Protein AF-A0A2N2A542-F1 (afdb_monomer_lite)

Structure (mmCIF, N/CA/C/O backbone):
data_AF-A0A2N2A542-F1
#
_entry.id   AF-A0A2N2A542-F1
#
loop_
_atom_site.group_PDB
_atom_site.id
_atom_site.type_symbol
_atom_site.label_atom_id
_atom_site.label_alt_id
_atom_site.label_comp_id
_atom_site.label_asym_id
_atom_site.label_entity_id
_atom_site.label_seq_id
_atom_site.pdbx_PDB_ins_code
_atom_site.Cartn_x
_atom_site.Cartn_y
_atom_site.Cartn_z
_atom_site.occupancy
_atom_site.B_iso_or_equiv
_atom_site.auth_seq_id
_atom_site.auth_comp_id
_atom_site.auth_asym_id
_atom_site.auth_atom_id
_atom_site.pdbx_PDB_model_num
ATOM 1 N N . MET A 1 1 ? 11.504 -9.351 -39.408 1.00 64.25 1 MET A N 1
ATOM 2 C CA . MET A 1 1 ? 12.247 -8.100 -39.675 1.00 64.25 1 MET A CA 1
ATOM 3 C C . MET A 1 1 ? 13.186 -7.865 -38.503 1.00 64.25 1 MET A C 1
ATOM 5 O O . MET A 1 1 ? 12.703 -7.731 -37.387 1.00 64.25 1 MET A O 1
ATOM 9 N N . THR A 1 2 ? 14.499 -7.916 -38.718 1.00 59.03 2 THR A N 1
ATOM 10 C CA . THR A 1 2 ? 15.493 -7.714 -37.650 1.00 59.03 2 THR A CA 1
ATOM 11 C C . THR A 1 2 ? 15.650 -6.212 -37.427 1.00 59.03 2 THR A C 1
ATOM 1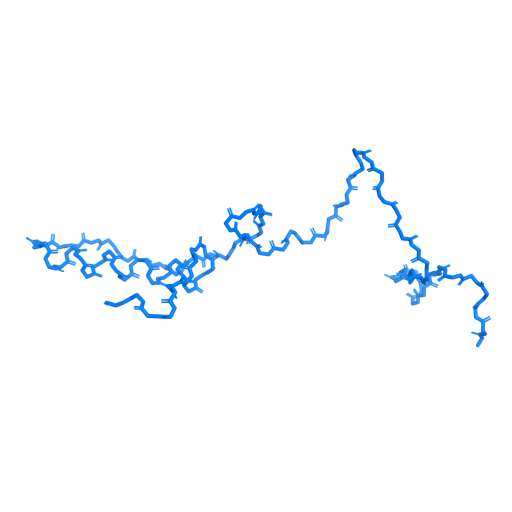3 O O . THR A 1 2 ? 16.049 -5.495 -38.341 1.00 59.03 2 THR A O 1
ATOM 16 N N . ARG A 1 3 ? 15.248 -5.708 -36.256 1.00 63.91 3 ARG A N 1
ATOM 17 C CA . ARG A 1 3 ? 15.298 -4.271 -35.941 1.00 63.91 3 ARG A CA 1
ATOM 18 C C . ARG A 1 3 ? 16.709 -3.907 -35.456 1.00 63.91 3 ARG A C 1
ATOM 20 O O . ARG A 1 3 ? 17.190 -4.509 -34.506 1.00 63.91 3 ARG A O 1
ATOM 27 N N . ASN A 1 4 ? 17.365 -2.948 -36.122 1.00 70.62 4 ASN A N 1
ATOM 28 C CA . ASN A 1 4 ? 18.722 -2.475 -35.777 1.00 70.62 4 ASN A CA 1
ATOM 29 C C . ASN A 1 4 ? 18.715 -1.360 -34.708 1.00 70.62 4 ASN A C 1
ATOM 31 O O . ASN A 1 4 ? 19.726 -1.061 -34.080 1.00 70.62 4 ASN A O 1
ATOM 35 N N . CYS A 1 5 ? 17.564 -0.727 -34.479 1.00 80.94 5 CYS A N 1
ATOM 36 C CA . CYS A 1 5 ? 17.403 0.238 -33.398 1.00 80.94 5 CYS A CA 1
ATOM 37 C C . CYS A 1 5 ? 17.148 -0.516 -32.091 1.00 80.94 5 CYS A C 1
ATOM 39 O O . CYS A 1 5 ? 16.204 -1.302 -32.011 1.00 80.94 5 CYS A O 1
ATOM 41 N N . LYS A 1 6 ? 17.964 -0.252 -31.062 1.00 89.00 6 LYS A N 1
ATOM 42 C CA . LYS A 1 6 ? 17.775 -0.845 -29.727 1.00 89.00 6 LYS A CA 1
ATOM 43 C C . LYS A 1 6 ? 16.413 -0.481 -29.123 1.00 89.00 6 LYS A C 1
ATOM 45 O O . LYS A 1 6 ? 15.839 -1.297 -28.415 1.00 89.00 6 LYS A O 1
ATOM 50 N N . ASN A 1 7 ? 15.882 0.700 -29.446 1.00 93.06 7 ASN A N 1
ATOM 51 C CA . ASN A 1 7 ? 14.595 1.195 -28.957 1.00 93.06 7 ASN A CA 1
ATOM 52 C C . ASN A 1 7 ? 13.643 1.411 -30.146 1.00 93.06 7 ASN A C 1
ATOM 54 O O . ASN A 1 7 ? 14.058 1.998 -31.148 1.00 93.06 7 ASN A O 1
ATOM 58 N N . TYR A 1 8 ? 12.395 0.939 -30.068 1.00 92.44 8 TYR A N 1
ATOM 59 C CA . TYR A 1 8 ? 11.426 1.032 -31.170 1.00 92.44 8 TYR A CA 1
ATOM 60 C C . TYR A 1 8 ? 9.968 0.969 -30.691 1.00 92.44 8 TYR A C 1
ATOM 62 O O . TYR A 1 8 ? 9.653 0.280 -29.721 1.00 92.44 8 TYR A O 1
ATOM 70 N N . ALA A 1 9 ? 9.066 1.641 -31.412 1.00 92.75 9 ALA A N 1
ATOM 71 C CA . ALA A 1 9 ? 7.623 1.489 -31.237 1.00 92.75 9 ALA A CA 1
ATOM 72 C C . ALA A 1 9 ? 7.106 0.238 -31.974 1.00 92.75 9 ALA A C 1
ATOM 74 O O . ALA A 1 9 ? 7.616 -0.143 -33.033 1.00 92.75 9 ALA A O 1
ATOM 75 N N . THR A 1 10 ? 6.103 -0.423 -31.408 1.00 91.88 10 THR A N 1
ATOM 76 C CA . THR A 1 10 ? 5.425 -1.598 -31.966 1.00 91.88 10 THR A CA 1
ATOM 77 C C . THR A 1 10 ? 3.924 -1.504 -31.690 1.00 91.88 10 THR A C 1
ATOM 79 O O . THR A 1 10 ? 3.475 -0.558 -31.046 1.00 91.88 10 THR A O 1
ATOM 82 N N . ASP A 1 11 ? 3.147 -2.446 -32.226 1.00 92.50 11 ASP A N 1
ATOM 83 C CA . ASP A 1 11 ? 1.703 -2.560 -31.975 1.00 92.50 11 ASP A CA 1
ATOM 84 C C . ASP A 1 11 ? 0.943 -1.288 -32.388 1.00 92.50 11 ASP A C 1
ATOM 86 O O . ASP A 1 11 ? 0.181 -0.712 -31.627 1.00 92.50 11 ASP A O 1
ATOM 90 N N . GLY A 1 12 ? 1.231 -0.773 -33.589 1.00 91.56 12 GLY A N 1
ATOM 91 C CA . GLY A 1 12 ? 0.594 0.450 -34.095 1.00 91.56 12 GLY A CA 1
ATOM 92 C C . GLY A 1 12 ? 1.003 1.744 -33.378 1.00 91.56 12 GLY A C 1
ATOM 93 O O . GLY A 1 12 ? 0.460 2.794 -33.698 1.00 91.56 12 GLY A O 1
ATOM 94 N N . GLY A 1 13 ? 1.980 1.690 -32.466 1.00 89.19 13 GLY A N 1
ATOM 95 C CA . GLY A 1 13 ? 2.405 2.829 -31.649 1.00 89.19 13 GLY A CA 1
ATOM 96 C C . GLY A 1 13 ? 2.005 2.715 -30.178 1.00 89.19 13 GLY A C 1
ATOM 97 O O . GLY A 1 13 ? 2.514 3.488 -29.372 1.00 89.19 13 GLY A O 1
ATOM 98 N N . ASP A 1 14 ? 1.187 1.723 -29.811 1.00 94.00 14 ASP A N 1
ATOM 99 C CA . ASP A 1 14 ? 0.699 1.531 -28.437 1.00 94.00 14 ASP A CA 1
ATOM 100 C C . ASP A 1 14 ? 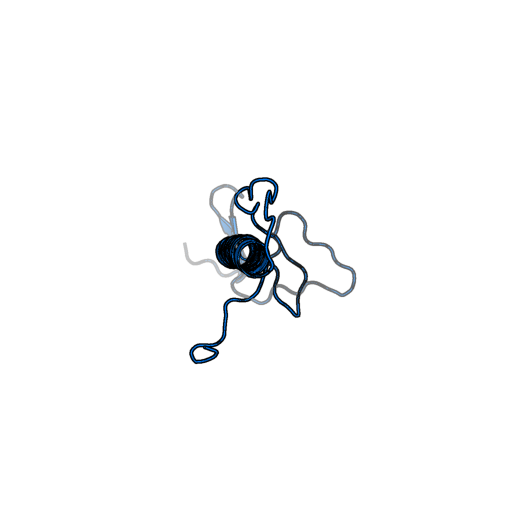1.794 1.084 -27.462 1.00 94.00 14 ASP A C 1
ATOM 102 O O . ASP A 1 14 ? 1.675 1.254 -26.247 1.00 94.00 14 ASP A O 1
ATOM 106 N N . ARG A 1 15 ? 2.884 0.506 -27.979 1.00 91.19 15 ARG A N 1
ATOM 107 C CA . ARG A 1 15 ? 3.980 -0.002 -27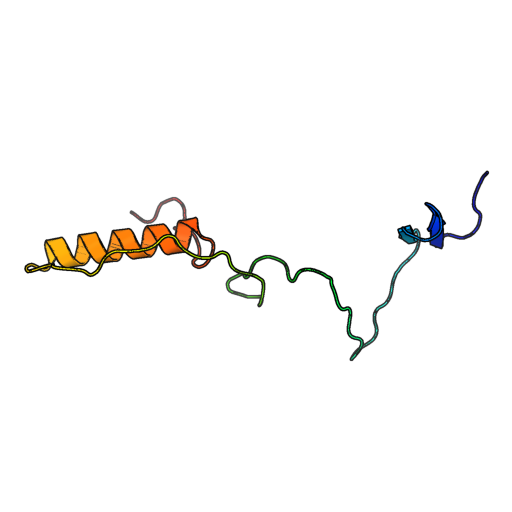.159 1.00 91.19 15 ARG A CA 1
ATOM 108 C C . ARG A 1 15 ? 5.321 0.546 -27.609 1.00 91.19 15 ARG A C 1
ATOM 110 O O . ARG A 1 15 ? 5.727 0.365 -28.755 1.00 91.19 15 ARG A O 1
ATOM 117 N N . LEU A 1 16 ? 6.072 1.102 -26.662 1.00 93.06 16 LEU A N 1
ATOM 118 C CA . LEU A 1 16 ? 7.482 1.439 -26.836 1.00 93.06 16 LEU A CA 1
ATOM 119 C C . LEU A 1 16 ? 8.359 0.370 -26.170 1.00 93.06 16 LEU A C 1
ATOM 121 O O . LEU A 1 16 ? 8.267 0.140 -24.966 1.00 93.06 16 LEU A O 1
ATOM 125 N N . VAL A 1 17 ? 9.210 -0.297 -26.952 1.00 92.50 17 VAL A N 1
ATOM 126 C CA . VAL A 1 17 ? 10.210 -1.250 -26.450 1.00 92.50 17 VAL A CA 1
ATOM 127 C C . VAL A 1 17 ? 11.546 -0.529 -26.308 1.00 92.50 17 VAL A C 1
ATOM 129 O O . VAL A 1 17 ? 12.055 0.029 -27.281 1.00 92.50 17 VAL A O 1
ATOM 132 N N . ILE A 1 18 ? 12.126 -0.568 -25.108 1.00 95.00 18 ILE A N 1
ATOM 133 C CA . ILE A 1 18 ? 13.451 -0.020 -24.809 1.00 95.00 18 ILE A CA 1
ATOM 134 C C . ILE A 1 18 ? 14.430 -1.187 -24.629 1.00 95.00 18 ILE A C 1
ATOM 136 O O . ILE A 1 18 ? 14.354 -1.913 -23.644 1.00 95.00 18 ILE A O 1
ATOM 140 N N . GLY A 1 19 ? 15.327 -1.390 -25.593 1.00 91.38 19 GLY A N 1
ATOM 141 C CA . GLY A 1 19 ? 16.411 -2.380 -25.522 1.00 91.38 19 GLY A CA 1
ATOM 142 C C . GLY A 1 19 ? 17.763 -1.792 -25.099 1.00 91.38 19 GLY A C 1
ATOM 143 O O . GLY A 1 19 ? 18.741 -2.528 -24.986 1.00 91.38 19 GLY A O 1
ATOM 144 N N . GLY A 1 20 ? 17.847 -0.468 -24.920 1.00 91.12 20 GLY A N 1
ATOM 145 C CA . GLY A 1 20 ? 18.962 0.240 -24.280 1.00 91.12 20 GLY A CA 1
ATOM 146 C C . GLY A 1 20 ? 18.593 0.770 -22.887 1.00 91.12 20 GLY A C 1
ATOM 147 O O . GLY A 1 20 ? 17.690 0.253 -22.241 1.00 91.12 20 GLY A O 1
ATOM 148 N N . THR A 1 21 ? 19.273 1.822 -22.430 1.00 92.25 21 THR A N 1
ATOM 149 C CA . THR A 1 21 ? 18.921 2.529 -21.186 1.00 92.25 21 THR A CA 1
ATOM 150 C C . THR A 1 21 ? 17.898 3.628 -21.473 1.00 92.25 21 THR A C 1
ATOM 152 O O . THR A 1 21 ? 18.053 4.368 -22.446 1.00 92.25 21 THR A O 1
ATOM 155 N N . LEU A 1 22 ? 16.875 3.750 -20.624 1.00 93.06 22 LEU A N 1
ATOM 156 C CA . LEU A 1 22 ? 16.020 4.935 -20.539 1.00 93.06 22 LEU A CA 1
ATOM 157 C C . LEU A 1 22 ? 16.495 5.777 -19.351 1.00 93.06 22 LEU A C 1
ATOM 159 O O . LEU A 1 22 ? 16.345 5.357 -18.208 1.00 93.06 22 LEU A O 1
ATOM 163 N N . GLU A 1 23 ? 17.092 6.934 -19.624 1.00 93.88 23 GLU A N 1
ATOM 164 C CA . GLU A 1 23 ? 17.518 7.888 -18.598 1.00 93.88 23 GLU A CA 1
ATOM 165 C C . GLU A 1 23 ? 16.430 8.949 -18.395 1.00 93.88 23 GLU A C 1
ATOM 167 O O . GLU A 1 23 ? 15.976 9.578 -19.352 1.00 93.88 23 GLU A O 1
ATOM 172 N N . VAL A 1 24 ? 16.002 9.131 -17.146 1.00 93.75 24 VAL A N 1
ATOM 173 C CA . VAL A 1 24 ? 15.060 10.173 -16.726 1.00 93.75 24 VAL A CA 1
ATOM 174 C C . VAL A 1 24 ? 15.855 11.155 -15.874 1.00 93.75 24 VAL A C 1
ATOM 176 O O . VAL A 1 24 ? 16.360 10.783 -14.818 1.00 93.75 24 VAL A O 1
ATOM 179 N N . LEU A 1 25 ? 16.031 12.375 -16.380 1.00 93.31 25 LEU A N 1
ATOM 180 C CA . LEU A 1 25 ? 16.877 13.393 -15.755 1.00 93.31 25 LEU A CA 1
ATOM 181 C C . LEU A 1 25 ? 16.273 13.925 -14.450 1.00 93.31 25 LEU A C 1
ATOM 183 O O . LEU A 1 25 ? 15.071 13.792 -14.206 1.00 93.31 25 LEU A O 1
ATOM 187 N N . ASP A 1 26 ? 17.107 14.584 -13.642 1.00 84.12 26 ASP A N 1
ATOM 188 C CA . ASP A 1 26 ? 16.639 15.303 -12.458 1.00 84.12 26 ASP A CA 1
ATOM 189 C C . ASP A 1 26 ? 15.530 16.295 -12.844 1.00 84.12 26 ASP A C 1
ATOM 191 O O . ASP A 1 26 ? 15.591 16.927 -13.901 1.00 84.12 26 ASP A O 1
ATOM 195 N N . THR A 1 27 ? 14.499 16.402 -12.003 1.00 87.75 27 THR A N 1
ATOM 196 C CA . THR A 1 27 ? 13.248 17.168 -12.214 1.00 87.75 27 THR A CA 1
ATOM 197 C C . THR A 1 27 ? 12.252 16.648 -13.267 1.00 87.75 27 THR A C 1
ATOM 199 O O . THR A 1 27 ? 11.149 17.192 -13.368 1.00 87.75 27 THR A O 1
ATOM 202 N N . ALA A 1 28 ? 12.562 15.593 -14.030 1.00 88.94 28 ALA A N 1
ATOM 203 C CA . ALA A 1 28 ? 11.599 15.030 -14.978 1.00 88.94 28 ALA A CA 1
ATOM 204 C C . ALA A 1 28 ? 10.429 14.329 -14.257 1.00 88.94 28 ALA A C 1
ATOM 206 O O . ALA A 1 28 ? 10.603 13.671 -13.233 1.00 88.94 28 ALA A O 1
ATOM 207 N N . THR A 1 29 ? 9.217 14.448 -14.811 1.00 80.00 29 THR A N 1
ATOM 208 C CA . THR A 1 29 ? 8.009 13.804 -14.272 1.00 80.00 29 THR A CA 1
ATOM 209 C C . THR A 1 29 ? 7.503 12.737 -15.238 1.00 80.00 29 THR A C 1
ATOM 211 O O . THR A 1 29 ? 7.366 12.982 -16.435 1.00 80.00 29 THR A O 1
ATOM 214 N N . VAL A 1 30 ? 7.219 11.540 -14.720 1.00 84.44 30 VAL A N 1
ATOM 215 C CA . VAL A 1 30 ? 6.550 10.470 -15.471 1.00 84.44 30 VAL A CA 1
ATOM 216 C C . VAL A 1 30 ? 5.156 10.293 -14.888 1.00 84.44 30 VAL A C 1
ATOM 218 O O . VAL A 1 30 ? 5.002 9.911 -13.730 1.00 84.44 30 VAL A O 1
ATOM 221 N N . THR A 1 31 ? 4.133 10.605 -15.676 1.00 80.94 31 THR A N 1
ATOM 222 C CA . THR A 1 31 ? 2.731 10.483 -15.267 1.00 80.94 31 THR A CA 1
ATOM 223 C C . THR A 1 31 ? 2.167 9.122 -15.678 1.00 80.94 31 THR A C 1
ATOM 225 O O . THR A 1 31 ? 2.613 8.511 -16.647 1.00 80.94 31 THR A O 1
ATOM 228 N N . GLY A 1 32 ? 1.196 8.608 -14.918 1.00 74.38 32 GLY A N 1
ATOM 229 C CA . GLY A 1 32 ? 0.510 7.350 -15.240 1.00 74.38 32 GLY A CA 1
ATOM 230 C C . GLY A 1 32 ? 1.255 6.065 -14.857 1.00 74.38 32 GLY A C 1
ATOM 231 O O . GLY A 1 32 ? 0.659 4.992 -14.928 1.00 74.38 32 GLY A O 1
ATOM 232 N N . LEU A 1 33 ? 2.503 6.146 -14.382 1.00 78.50 33 LEU A N 1
ATOM 233 C CA . LEU A 1 33 ? 3.101 5.041 -13.635 1.00 78.50 33 LEU A CA 1
ATOM 234 C C . LEU A 1 33 ? 2.424 4.972 -12.270 1.00 78.50 33 LEU A C 1
ATOM 236 O O . LEU A 1 33 ? 2.436 5.942 -11.512 1.00 78.50 33 LEU A O 1
ATOM 240 N N . GLN A 1 34 ? 1.807 3.831 -11.971 1.00 69.38 34 GLN A N 1
ATOM 241 C CA . GLN A 1 34 ? 1.261 3.582 -10.645 1.00 69.38 34 GLN A CA 1
ATOM 242 C C . GLN A 1 34 ? 2.423 3.689 -9.659 1.00 69.38 34 GLN A C 1
ATOM 244 O O . GLN A 1 34 ? 3.418 2.975 -9.808 1.00 69.38 34 GLN A O 1
ATOM 249 N N . SER A 1 35 ? 2.324 4.586 -8.674 1.00 69.88 35 SER A N 1
ATOM 250 C CA . SER A 1 35 ? 3.215 4.488 -7.527 1.00 69.88 35 SER A CA 1
ATOM 251 C C . SER A 1 35 ? 2.997 3.089 -6.959 1.00 69.88 35 SER A C 1
ATOM 253 O O . SER A 1 35 ? 1.851 2.688 -6.727 1.00 69.88 35 SER A O 1
ATOM 255 N N . GLY A 1 36 ? 4.074 2.306 -6.838 1.00 81.00 36 GLY A N 1
ATOM 256 C CA . GLY A 1 36 ? 4.003 0.986 -6.214 1.00 81.00 36 GLY A CA 1
ATOM 257 C C . GLY A 1 36 ? 3.344 1.075 -4.834 1.00 81.00 36 GLY A C 1
ATOM 258 O O . GLY A 1 36 ? 3.087 2.170 -4.328 1.00 81.00 36 GLY A O 1
ATOM 259 N N . TYR A 1 37 ? 3.038 -0.059 -4.210 1.00 86.56 37 TYR A N 1
ATOM 260 C CA . TYR A 1 37 ? 2.445 -0.017 -2.872 1.00 86.56 37 TYR A CA 1
ATOM 261 C C . TYR A 1 37 ? 3.354 0.728 -1.895 1.00 86.56 37 TYR A C 1
ATOM 263 O O . TYR A 1 37 ? 4.581 0.626 -1.975 1.00 86.56 37 TYR A O 1
ATOM 271 N N . ALA A 1 38 ? 2.738 1.505 -1.004 1.00 89.94 38 ALA A N 1
ATOM 272 C CA . ALA A 1 38 ? 3.469 2.196 0.044 1.00 89.94 38 ALA A CA 1
ATOM 273 C C . ALA A 1 38 ? 4.248 1.185 0.900 1.00 89.94 38 ALA A C 1
ATOM 275 O O . ALA A 1 38 ? 3.770 0.086 1.185 1.00 89.94 38 ALA A O 1
ATOM 276 N N . THR A 1 39 ? 5.446 1.577 1.316 1.00 89.50 39 THR A N 1
ATOM 277 C CA . THR A 1 39 ? 6.251 0.859 2.309 1.00 89.50 39 THR A CA 1
ATOM 278 C C . THR A 1 39 ? 6.575 1.808 3.457 1.00 89.50 39 THR A C 1
ATOM 280 O O . THR A 1 39 ? 6.307 3.008 3.380 1.00 89.50 39 THR A O 1
ATOM 283 N N . GLU A 1 40 ? 7.198 1.301 4.516 1.00 88.75 40 GLU A N 1
ATOM 284 C CA . GLU A 1 40 ? 7.661 2.139 5.626 1.00 88.75 40 GLU A CA 1
ATOM 285 C C . GLU A 1 40 ? 8.694 3.202 5.201 1.00 88.75 40 GLU A C 1
ATOM 287 O O . GLU A 1 40 ? 8.852 4.212 5.884 1.00 88.75 40 GLU A O 1
ATOM 292 N N . GLN A 1 41 ? 9.390 3.004 4.074 1.00 91.25 41 GLN A N 1
ATOM 293 C CA . GLN A 1 41 ? 10.454 3.894 3.596 1.00 91.25 41 GLN A CA 1
ATOM 294 C C . GLN A 1 41 ? 10.112 4.617 2.286 1.00 91.25 41 GLN A C 1
ATOM 296 O O . GLN A 1 41 ? 10.909 5.420 1.802 1.00 91.25 41 GLN A O 1
ATOM 301 N N . THR A 1 42 ? 8.969 4.336 1.653 1.00 87.62 42 THR A N 1
ATOM 302 C CA . THR A 1 42 ? 8.638 4.897 0.335 1.00 87.62 42 THR A CA 1
ATOM 303 C C . THR A 1 42 ? 7.147 5.171 0.201 1.00 87.62 42 THR A C 1
ATOM 305 O O . THR A 1 42 ? 6.313 4.294 0.424 1.00 87.62 42 THR A O 1
ATOM 308 N N . ALA A 1 43 ? 6.814 6.396 -0.214 1.00 87.94 43 ALA A N 1
ATOM 309 C CA . ALA A 1 43 ? 5.442 6.780 -0.517 1.00 87.94 43 ALA A CA 1
ATOM 310 C C . ALA A 1 43 ? 4.904 5.991 -1.721 1.00 87.94 43 ALA A C 1
ATOM 312 O O . ALA A 1 43 ? 5.603 5.796 -2.716 1.00 87.94 43 ALA A O 1
ATOM 313 N N . GLY A 1 44 ? 3.644 5.573 -1.645 1.00 88.69 44 GLY A N 1
ATOM 314 C CA . GLY A 1 44 ? 3.036 4.704 -2.641 1.00 88.69 44 GLY A CA 1
ATOM 315 C C . GLY A 1 44 ? 1.518 4.648 -2.534 1.00 88.69 44 GLY A C 1
ATOM 316 O O . GLY A 1 44 ? 0.910 5.375 -1.748 1.00 88.69 44 GLY A O 1
ATOM 317 N N . SER A 1 45 ? 0.905 3.787 -3.338 1.00 89.00 45 SER A N 1
ATOM 318 C CA . SER A 1 45 ? -0.537 3.535 -3.290 1.00 89.00 45 SER A CA 1
ATOM 319 C C . SER A 1 45 ? -0.903 2.651 -2.093 1.00 89.00 45 SER A C 1
ATOM 321 O O . SER A 1 45 ? -0.140 1.764 -1.714 1.00 89.00 45 SER A O 1
ATOM 323 N N . VAL A 1 46 ? -2.090 2.857 -1.521 1.00 89.50 46 VAL A N 1
ATOM 324 C CA . VAL A 1 46 ? -2.653 2.006 -0.460 1.00 89.50 46 VAL A CA 1
ATOM 325 C C . VAL A 1 46 ? -4.041 1.521 -0.854 1.00 89.50 46 VAL A C 1
ATOM 327 O O . VAL A 1 46 ? -4.782 2.229 -1.539 1.00 89.50 46 VAL A O 1
ATOM 330 N N . TYR A 1 47 ? -4.408 0.321 -0.411 1.00 89.50 47 TYR A N 1
ATOM 331 C CA . TYR A 1 47 ? -5.779 -0.155 -0.549 1.00 89.50 47 TYR A CA 1
ATOM 332 C C . TYR A 1 47 ? -6.675 0.434 0.534 1.00 89.50 47 TYR A C 1
ATOM 334 O O . TYR A 1 47 ? -6.229 0.799 1.619 1.00 89.50 47 TYR A O 1
ATOM 342 N N . GLN A 1 48 ? -7.974 0.485 0.252 1.00 94.69 48 GLN A N 1
ATOM 343 C CA . GLN A 1 48 ? -8.958 0.789 1.277 1.00 94.69 48 GLN A CA 1
ATOM 344 C C . GLN A 1 48 ? -9.027 -0.368 2.282 1.00 94.69 48 GLN A C 1
ATOM 346 O O . GLN A 1 48 ? -9.235 -1.519 1.899 1.00 94.69 48 GLN A O 1
ATOM 351 N N . ALA A 1 49 ? -8.888 -0.062 3.573 1.00 96.38 49 ALA A N 1
ATOM 352 C CA . ALA A 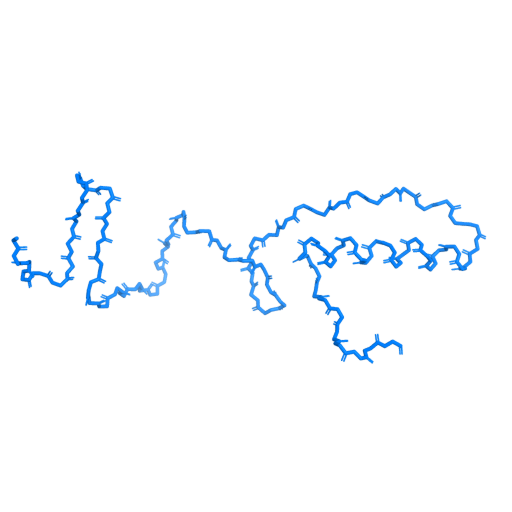1 49 ? -9.089 -1.055 4.619 1.00 96.38 49 ALA A CA 1
ATOM 353 C C . ALA A 1 49 ? -10.559 -1.449 4.764 1.00 96.38 49 ALA A C 1
ATOM 355 O O . ALA A 1 49 ? -11.468 -0.636 4.586 1.00 96.38 49 ALA A O 1
ATOM 356 N N . ALA A 1 50 ? -10.781 -2.705 5.153 1.00 97.19 50 ALA A N 1
ATOM 357 C CA . ALA A 1 50 ? -12.099 -3.166 5.560 1.00 97.19 50 ALA A CA 1
ATOM 358 C C . ALA A 1 50 ? -12.604 -2.357 6.764 1.00 97.19 50 ALA A C 1
ATOM 360 O O . ALA A 1 50 ? -11.834 -2.006 7.661 1.00 97.19 50 ALA A O 1
ATOM 361 N N . ASN A 1 51 ? -13.912 -2.102 6.801 1.00 97.25 51 ASN A N 1
ATOM 362 C CA . ASN A 1 51 ? -14.533 -1.351 7.885 1.00 97.25 51 ASN A CA 1
ATOM 363 C C . ASN A 1 51 ? -14.334 -2.041 9.251 1.00 97.25 51 ASN A C 1
ATOM 365 O O . ASN A 1 51 ? -14.457 -3.265 9.365 1.00 97.25 51 ASN A O 1
ATOM 369 N N . GLN A 1 52 ? -14.099 -1.237 10.288 1.00 96.69 52 GLN A N 1
ATOM 370 C CA . GLN A 1 52 ? -14.207 -1.634 11.688 1.00 96.69 52 GLN A CA 1
ATOM 371 C C . GLN A 1 52 ? -15.410 -0.913 12.297 1.00 96.69 52 GLN A C 1
ATOM 373 O O . GLN A 1 52 ? -15.509 0.310 12.225 1.00 96.69 52 GLN A O 1
ATOM 378 N N . ALA A 1 53 ? -16.328 -1.675 12.888 1.00 96.31 53 ALA A N 1
ATOM 379 C CA . ALA A 1 53 ? -17.480 -1.102 13.570 1.00 96.31 53 ALA A CA 1
ATOM 380 C C . ALA A 1 53 ? -17.034 -0.267 14.782 1.00 96.31 53 ALA A C 1
ATOM 382 O O . ALA A 1 53 ? -15.952 -0.479 15.332 1.00 96.31 53 ALA A O 1
ATOM 383 N N . SER A 1 54 ? -17.875 0.673 15.213 1.00 97.06 54 SER A N 1
ATOM 384 C CA . SER A 1 54 ? -17.631 1.432 16.440 1.00 97.06 54 SER A CA 1
ATOM 385 C C . SER A 1 54 ? -17.438 0.491 17.632 1.00 97.06 54 SER A C 1
ATOM 387 O O . SER A 1 54 ? -18.205 -0.456 17.808 1.00 97.06 54 SER A O 1
ATOM 389 N N . SER A 1 55 ? -16.418 0.765 18.448 1.00 97.06 55 SER A N 1
ATOM 390 C CA . SER A 1 55 ? -16.183 0.018 19.684 1.00 97.06 55 SER A CA 1
ATOM 391 C C . SER A 1 55 ? -17.235 0.393 20.725 1.00 97.06 55 SER A C 1
ATOM 393 O O . SER A 1 55 ? -17.388 1.567 21.061 1.00 97.06 55 SER A O 1
ATOM 395 N N . ASN A 1 56 ? -17.929 -0.619 21.246 1.00 96.44 56 ASN A N 1
ATOM 396 C CA . ASN A 1 56 ? -18.874 -0.501 22.361 1.00 96.44 56 ASN A CA 1
ATOM 397 C C . ASN A 1 56 ? -18.294 -1.126 23.644 1.00 96.44 56 ASN A C 1
ATOM 399 O O . ASN A 1 56 ? -19.038 -1.574 24.516 1.00 96.44 56 ASN A O 1
ATOM 403 N N . ALA A 1 57 ? -16.965 -1.219 23.732 1.00 97.00 57 ALA A N 1
ATOM 404 C CA . ALA A 1 57 ? -16.271 -1.859 24.836 1.00 97.00 57 ALA A CA 1
ATOM 405 C C . ALA A 1 57 ? -16.563 -1.159 26.174 1.00 97.00 57 ALA A C 1
ATOM 407 O O . ALA A 1 57 ? -16.308 0.033 26.336 1.00 97.00 57 ALA A O 1
ATOM 408 N N . SER A 1 58 ? -17.045 -1.921 27.161 1.00 97.50 58 SER A N 1
ATOM 409 C CA . SER A 1 58 ? -17.197 -1.461 28.551 1.00 97.50 58 SER A CA 1
ATOM 410 C C . SER A 1 58 ? -16.063 -1.932 29.462 1.00 97.50 58 SER A C 1
ATOM 412 O O . SER A 1 58 ? -16.014 -1.563 30.634 1.00 97.50 58 SER A O 1
ATOM 414 N N . THR A 1 59 ? -15.156 -2.765 28.946 1.00 98.19 59 THR A N 1
ATOM 415 C CA . THR A 1 59 ? -13.996 -3.278 29.676 1.00 98.19 59 THR A CA 1
ATOM 416 C C . THR A 1 59 ? -12.710 -3.092 28.872 1.00 98.19 59 THR A C 1
ATOM 418 O O . THR A 1 59 ? -12.724 -2.956 27.649 1.00 98.19 59 THR A O 1
ATOM 421 N N . ILE A 1 60 ? -11.567 -3.123 29.564 1.00 97.75 60 ILE A N 1
ATOM 422 C CA . ILE A 1 60 ? -10.243 -3.055 28.924 1.00 97.75 60 ILE A CA 1
ATOM 423 C C . ILE A 1 60 ? -10.004 -4.277 28.023 1.00 97.75 60 ILE A C 1
ATOM 425 O O . ILE A 1 60 ? -9.368 -4.155 26.977 1.00 97.75 60 ILE A O 1
ATOM 429 N N . ALA A 1 61 ? -10.513 -5.450 28.412 1.00 97.81 61 ALA A N 1
ATOM 430 C CA . ALA A 1 61 ? -10.372 -6.671 27.624 1.00 97.81 61 ALA A CA 1
ATOM 431 C C . ALA A 1 61 ? -11.100 -6.552 26.275 1.00 97.81 61 ALA A C 1
ATOM 433 O O . ALA A 1 61 ? -10.518 -6.871 25.237 1.00 97.81 61 ALA A O 1
ATOM 434 N N . ASP A 1 62 ? -12.318 -6.008 26.286 1.00 97.25 62 ASP A N 1
ATOM 435 C CA . ASP A 1 62 ? -13.105 -5.780 25.070 1.00 97.25 62 ASP A CA 1
ATOM 436 C C . ASP A 1 62 ? -12.450 -4.714 24.183 1.00 97.25 62 ASP A C 1
ATOM 438 O O . ASP A 1 62 ? -12.306 -4.911 22.977 1.00 97.25 62 ASP A O 1
ATOM 442 N N . LEU A 1 63 ? -11.940 -3.630 24.783 1.00 97.88 63 LEU A N 1
ATOM 443 C CA . LEU A 1 63 ? -11.221 -2.586 24.047 1.00 97.88 63 LEU A CA 1
ATOM 444 C C . LEU A 1 63 ? -9.969 -3.142 23.356 1.00 97.88 63 LEU A C 1
ATOM 446 O O . LEU A 1 63 ? -9.694 -2.813 22.202 1.00 97.88 63 LEU A O 1
ATOM 450 N N . LYS A 1 64 ? -9.211 -4.009 24.041 1.00 97.81 64 LYS A N 1
ATOM 451 C CA . LYS A 1 64 ? -8.043 -4.684 23.460 1.00 97.81 64 LYS A CA 1
ATOM 452 C C . LYS A 1 64 ? -8.447 -5.554 22.268 1.00 97.81 64 LYS A C 1
ATOM 454 O O . LYS A 1 64 ? -7.732 -5.578 21.268 1.00 97.81 64 LYS A O 1
ATOM 459 N N . SER A 1 65 ? -9.577 -6.253 22.364 1.00 97.56 65 SER A N 1
ATOM 460 C CA . SER A 1 65 ? -10.113 -7.063 21.268 1.00 97.56 65 SER A CA 1
ATOM 461 C C . SER A 1 65 ? -10.467 -6.202 20.049 1.00 97.56 65 SER A C 1
ATOM 463 O O . SER A 1 65 ? -9.989 -6.471 18.945 1.00 97.56 65 SER A O 1
ATOM 465 N N . ASP A 1 66 ? -11.223 -5.119 20.251 1.00 98.06 66 ASP A N 1
ATOM 466 C CA . ASP A 1 66 ? -11.629 -4.205 19.176 1.00 98.06 66 ASP A CA 1
ATOM 467 C C . ASP A 1 66 ? -10.430 -3.522 18.502 1.00 98.06 66 ASP A C 1
ATOM 469 O O . ASP A 1 66 ? -10.391 -3.392 17.271 1.00 98.06 66 ASP A O 1
ATOM 473 N N . LEU A 1 67 ? -9.424 -3.133 19.294 1.00 97.62 67 LEU A N 1
ATOM 474 C CA . LEU A 1 67 ? -8.173 -2.565 18.797 1.00 97.62 67 LEU A CA 1
ATOM 475 C C . LEU A 1 67 ? -7.398 -3.577 17.947 1.00 97.62 67 LEU A C 1
ATOM 477 O O . LEU A 1 67 ? -7.005 -3.263 16.826 1.00 97.62 67 LEU A O 1
ATOM 481 N N . ASN A 1 68 ? -7.204 -4.801 18.440 1.00 97.06 68 ASN A N 1
ATOM 482 C CA . ASN A 1 68 ? -6.480 -5.833 17.698 1.00 97.06 68 ASN A CA 1
ATOM 483 C C . ASN A 1 68 ? -7.188 -6.193 16.385 1.00 97.06 68 ASN A C 1
ATOM 485 O O . ASN A 1 68 ? -6.533 -6.381 15.359 1.00 97.06 68 ASN A O 1
ATOM 489 N N . ALA A 1 69 ? -8.522 -6.207 16.384 1.00 97.38 69 ALA A N 1
ATOM 490 C CA . ALA A 1 69 ? -9.302 -6.404 15.171 1.00 97.38 69 ALA A CA 1
ATOM 491 C C . ALA A 1 69 ? -9.134 -5.242 14.170 1.00 97.38 69 ALA A C 1
ATOM 493 O O . ALA A 1 69 ? -9.148 -5.469 12.958 1.00 97.38 69 ALA A O 1
ATOM 494 N N . LEU A 1 70 ? -8.965 -3.995 14.628 1.00 97.75 70 LEU A N 1
ATOM 495 C CA . LEU A 1 70 ? -8.633 -2.868 13.747 1.00 97.75 70 LEU A CA 1
ATOM 496 C C . LEU A 1 70 ? -7.232 -3.033 13.145 1.00 97.75 70 LEU A C 1
ATOM 498 O O . LEU A 1 70 ? -7.078 -2.931 11.928 1.00 97.75 70 LEU A O 1
ATOM 502 N N . LEU A 1 71 ? -6.231 -3.334 13.979 1.00 97.31 71 LEU A N 1
ATOM 503 C CA . LEU A 1 71 ? -4.847 -3.531 13.536 1.00 97.31 71 LEU A CA 1
ATOM 504 C C . LEU A 1 71 ? -4.755 -4.625 12.469 1.00 97.31 71 LEU A C 1
ATOM 506 O O . LEU A 1 71 ? -4.111 -4.433 11.441 1.00 97.31 71 LEU A O 1
ATOM 510 N N . GLN A 1 72 ? -5.465 -5.738 12.659 1.00 96.75 72 GLN A N 1
ATOM 511 C CA . GLN A 1 72 ? -5.500 -6.820 11.679 1.00 96.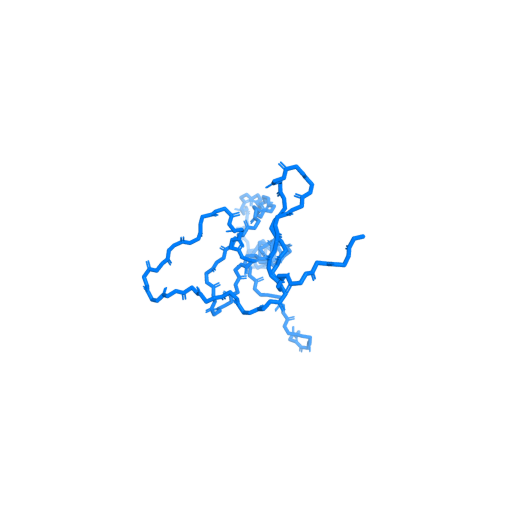75 72 GLN A CA 1
ATOM 512 C C . GLN A 1 72 ? -6.089 -6.373 10.333 1.00 96.75 72 GLN A C 1
ATOM 514 O O . GLN A 1 72 ? -5.554 -6.722 9.283 1.00 96.75 72 GLN A O 1
ATOM 519 N N . ARG A 1 73 ? -7.159 -5.566 10.332 1.00 96.50 73 ARG A N 1
ATOM 520 C CA . ARG A 1 73 ? -7.745 -5.043 9.084 1.00 96.50 73 ARG A CA 1
ATOM 521 C C . ARG A 1 73 ? -6.795 -4.103 8.345 1.00 96.50 73 ARG A C 1
ATOM 523 O O . ARG A 1 73 ? -6.729 -4.169 7.122 1.00 96.50 73 ARG A O 1
ATOM 530 N N . LEU A 1 74 ? -6.050 -3.267 9.070 1.00 96.50 74 LEU A N 1
ATOM 531 C CA . LEU A 1 74 ? -5.050 -2.371 8.478 1.00 96.50 74 LEU A CA 1
ATOM 532 C C . LEU A 1 74 ? -3.878 -3.150 7.865 1.00 96.50 74 LEU A C 1
ATOM 534 O O . LEU A 1 74 ? -3.459 -2.836 6.751 1.00 96.50 74 LEU A O 1
ATOM 538 N N . LYS A 1 75 ? -3.400 -4.194 8.553 1.00 94.88 75 LYS A N 1
ATOM 539 C CA . LYS A 1 75 ? -2.353 -5.101 8.056 1.00 94.88 75 LYS A CA 1
ATOM 540 C C . LYS A 1 75 ? -2.797 -5.852 6.804 1.00 94.88 75 LYS A C 1
ATOM 542 O O . LYS A 1 75 ? -2.099 -5.845 5.797 1.00 94.88 75 LYS A O 1
ATOM 547 N N . ASN A 1 76 ? -4.006 -6.413 6.822 1.00 93.19 76 ASN A N 1
ATOM 548 C CA . ASN A 1 76 ? -4.572 -7.120 5.670 1.00 93.19 76 ASN A CA 1
ATOM 549 C C . ASN A 1 76 ? -4.765 -6.208 4.447 1.00 93.19 76 ASN A C 1
ATOM 551 O O . ASN A 1 76 ? -4.691 -6.679 3.317 1.00 93.19 76 ASN A O 1
ATOM 555 N N . ALA A 1 77 ? -5.011 -4.913 4.661 1.00 94.06 77 ALA A N 1
ATOM 556 C CA . ALA A 1 77 ? -5.127 -3.923 3.593 1.00 94.06 77 ALA A CA 1
ATOM 557 C C . ALA A 1 77 ? -3.770 -3.420 3.063 1.00 94.06 77 ALA A C 1
ATOM 559 O O . ALA A 1 77 ? -3.743 -2.611 2.138 1.00 94.06 77 ALA A O 1
ATOM 560 N N . GLY A 1 78 ? -2.648 -3.846 3.652 1.00 92.19 78 GLY A N 1
ATOM 561 C CA . GLY A 1 78 ? -1.316 -3.351 3.296 1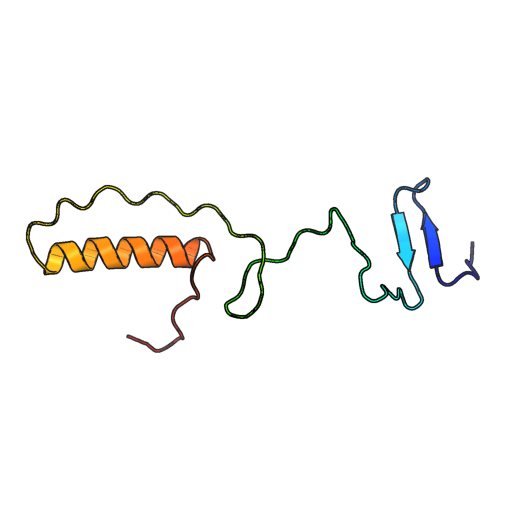.00 92.19 78 GLY A CA 1
ATOM 562 C C . GLY A 1 78 ? -1.072 -1.891 3.692 1.00 92.19 78 GLY A C 1
ATOM 563 O O . GLY A 1 78 ? -0.166 -1.260 3.162 1.00 92.19 78 GLY A O 1
ATOM 564 N N . ILE A 1 79 ? -1.884 -1.338 4.601 1.00 94.50 79 ILE A N 1
ATOM 565 C CA . ILE A 1 79 ? -1.710 0.023 5.142 1.00 94.50 79 ILE A CA 1
ATOM 566 C C . ILE A 1 79 ? -0.691 0.021 6.293 1.00 94.50 79 ILE A C 1
ATOM 568 O O . ILE A 1 79 ? -0.069 1.038 6.585 1.00 94.50 79 ILE A O 1
ATOM 572 N N . MET A 1 80 ? -0.527 -1.126 6.954 1.00 94.56 80 MET A N 1
ATOM 573 C CA . MET A 1 80 ? 0.411 -1.350 8.050 1.00 94.56 80 MET A CA 1
ATOM 574 C C . MET A 1 80 ? 1.241 -2.601 7.755 1.00 94.56 80 MET A C 1
ATOM 576 O O . MET A 1 80 ? 0.707 -3.567 7.207 1.00 94.56 80 MET A O 1
ATOM 580 N N . ALA A 1 81 ? 2.520 -2.595 8.135 1.00 92.25 81 ALA A N 1
ATOM 581 C CA . ALA A 1 81 ? 3.380 -3.767 8.020 1.00 92.25 81 ALA A CA 1
ATOM 582 C C . ALA A 1 81 ? 2.814 -4.958 8.812 1.00 92.25 81 ALA A C 1
ATOM 584 O O . ALA A 1 81 ? 2.222 -4.794 9.885 1.00 92.25 81 ALA A O 1
ATOM 585 N N . ALA A 1 82 ? 2.978 -6.160 8.260 1.00 90.75 82 ALA A N 1
ATOM 586 C CA . ALA A 1 82 ? 2.629 -7.390 8.957 1.00 90.75 82 ALA A CA 1
ATOM 587 C C . ALA A 1 82 ? 3.525 -7.580 10.190 1.00 90.75 82 ALA A C 1
ATOM 589 O O . ALA A 1 82 ? 4.620 -7.029 10.259 1.00 90.75 82 ALA A O 1
ATOM 590 N N . ASP A 1 83 ? 3.057 -8.364 11.161 1.00 90.19 83 ASP A N 1
ATOM 591 C CA . ASP A 1 83 ? 3.909 -8.727 12.290 1.00 90.19 83 ASP A CA 1
ATOM 592 C C . ASP A 1 83 ? 5.076 -9.593 11.812 1.00 90.19 83 ASP A C 1
ATOM 594 O O . ASP A 1 83 ? 4.899 -10.504 10.997 1.00 90.19 83 ASP A O 1
ATOM 598 N N . GLU A 1 84 ? 6.258 -9.332 12.362 1.00 85.44 84 GLU A N 1
ATOM 599 C CA . GLU A 1 84 ? 7.412 -10.203 12.180 1.00 85.44 84 GLU A CA 1
ATOM 600 C C . GLU A 1 84 ? 7.088 -11.605 12.712 1.00 85.44 84 GLU A C 1
ATOM 602 O O . GLU A 1 84 ? 6.520 -11.768 13.800 1.00 85.44 84 GLU A O 1
ATOM 607 N N . ALA A 1 85 ? 7.451 -12.636 11.947 1.00 68.00 85 ALA A N 1
ATOM 608 C CA . ALA A 1 85 ? 7.200 -14.020 12.326 1.00 68.00 85 ALA A CA 1
ATOM 609 C C . ALA A 1 85 ? 7.936 -14.350 13.639 1.00 68.00 85 ALA A C 1
ATOM 611 O O . ALA A 1 85 ? 9.145 -14.570 13.645 1.00 68.00 85 ALA A O 1
ATOM 612 N N . GLY A 1 86 ? 7.202 -14.378 14.756 1.00 59.72 86 GLY A N 1
ATOM 613 C CA . GLY A 1 86 ? 7.739 -14.670 16.091 1.00 59.72 86 GLY A CA 1
ATOM 614 C C . GLY A 1 86 ? 7.442 -13.622 17.168 1.00 59.72 86 GLY A C 1
ATOM 615 O O . GLY A 1 86 ? 7.771 -13.858 18.327 1.00 59.72 86 GLY A O 1
ATOM 616 N N . ALA A 1 87 ? 6.802 -12.500 16.831 1.00 55.47 87 ALA A N 1
ATOM 617 C CA . ALA A 1 87 ? 6.270 -11.570 17.825 1.00 55.47 87 ALA A CA 1
ATOM 618 C C . ALA A 1 87 ? 4.889 -12.060 18.305 1.00 55.47 87 ALA A C 1
ATOM 620 O O . ALA A 1 87 ? 3.858 -11.758 17.705 1.00 55.47 87 ALA A O 1
ATOM 621 N N . SER A 1 88 ? 4.855 -12.887 19.350 1.00 53.00 88 SER A N 1
ATOM 622 C CA . SER A 1 88 ? 3.626 -13.299 20.051 1.00 53.00 88 SER A CA 1
ATOM 623 C C . SER A 1 88 ? 3.816 -13.196 21.554 1.00 53.00 88 SER A C 1
ATOM 625 O O . SER A 1 88 ? 4.874 -13.661 22.032 1.00 53.00 88 SER A O 1
#

Foldseek 3Di:
DDDPDQWDADDVRPDIHHNDDDDADPPRDDPPPAFDQDDPVDDHDWADFDDQDDQPDPDPVSVVVSVVVVVVRCCVRSVDPDDDVPPD

Sequence (88 aa):
MTRNCKNYATDGGDRLVIGGTLEVLDTATVTGLQSGYATEQTAGSVYQAANQASSNASTIADLKSDLNALLQRLKNAGIMAADEAGAS

Radius of gyration: 23.08 Å; chains: 1; bounding box: 38×32×69 Å

Secondary structure (DSSP, 8-state):
----SSEEEEGGGTEEEESS-----TT----SPPPPBPBTTB--B-PPPPP-PPP--SSHHHHHHHHHHHHHHHHHTTSSPPPPTT--

pLDDT: mean 88.91, std 10.58, range [53.0, 98.19]